Protein AF-A0A3N5IHX7-F1 (afdb_monomer)

Solvent-accessible surface area (backbone atoms only — not comparable to full-atom values): 5547 Å² total; per-residue (Å²): 128,82,85,80,62,60,66,70,60,53,56,51,39,50,57,51,49,53,55,46,27,67,74,70,71,54,90,76,65,42,73,44,73,46,66,46,80,83,86,40,62,84,48,73,40,84,76,48,81,31,85,81,61,86,37,68,90,56,72,24,69,67,48,42,48,57,53,48,50,55,52,49,54,38,47,76,72,70,47,77,86,73,82,78,77,90,128

Foldseek 3Di:
DPPPPDVLLVVLQVVVVVVVCVVVVNPDWDWDWDADCPPGRNDTDTDDTGPDDACVVQVHDVSVVVVVVVSVVCVVVVHDDDDDPDD

Radius of gyration: 14.41 Å; Cα contacts (8 Å, |Δi|>4): 66; chains: 1; bounding box: 33×24×37 Å

Structure (mmCIF, N/CA/C/O backbone):
data_AF-A0A3N5IHX7-F1
#
_entry.id   AF-A0A3N5IHX7-F1
#
loop_
_atom_site.group_PDB
_atom_site.id
_atom_site.type_symbol
_atom_site.label_atom_id
_atom_site.label_alt_id
_atom_site.label_comp_id
_atom_site.label_asym_id
_atom_site.label_entity_id
_atom_site.label_seq_id
_atom_site.pdbx_PDB_ins_code
_atom_site.Cartn_x
_atom_site.Cartn_y
_atom_site.Cartn_z
_atom_site.occupancy
_atom_site.B_iso_or_equiv
_atom_site.auth_seq_id
_atom_site.auth_comp_id
_atom_site.auth_asym_id
_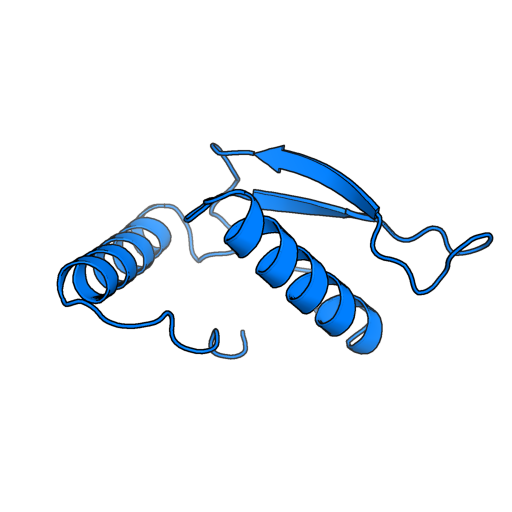atom_site.auth_atom_id
_atom_site.pdbx_PDB_model_num
ATOM 1 N N . MET A 1 1 ? 11.415 5.212 -2.394 1.00 51.56 1 MET A N 1
ATOM 2 C CA . MET A 1 1 ? 10.829 4.339 -3.434 1.00 51.56 1 MET A CA 1
ATOM 3 C C . MET A 1 1 ? 11.469 4.734 -4.743 1.00 51.56 1 MET A C 1
ATOM 5 O O . MET A 1 1 ? 11.943 5.858 -4.830 1.00 51.56 1 MET A O 1
ATOM 9 N N . ASP A 1 2 ? 11.536 3.836 -5.716 1.00 48.62 2 ASP A N 1
ATOM 10 C CA . ASP A 1 2 ? 11.944 4.239 -7.057 1.00 48.62 2 ASP A CA 1
ATOM 11 C C . ASP A 1 2 ? 10.854 5.155 -7.641 1.00 48.62 2 ASP A C 1
ATOM 13 O O . ASP A 1 2 ? 9.729 4.717 -7.895 1.00 48.62 2 ASP A O 1
ATOM 17 N N . HIS A 1 3 ? 11.161 6.447 -7.745 1.00 54.34 3 HIS A N 1
ATOM 18 C CA . HIS A 1 3 ? 10.258 7.454 -8.302 1.00 54.34 3 HIS A CA 1
ATOM 19 C C . HIS A 1 3 ? 10.312 7.477 -9.842 1.00 54.34 3 HIS A C 1
ATOM 21 O O . HIS A 1 3 ? 9.529 8.194 -10.460 1.00 54.34 3 HIS A O 1
ATOM 27 N N . GLU A 1 4 ? 11.177 6.670 -10.469 1.00 65.88 4 GLU A N 1
ATOM 28 C CA . GLU A 1 4 ? 11.392 6.618 -11.923 1.00 65.88 4 GLU A CA 1
ATOM 29 C C . GLU A 1 4 ? 10.569 5.523 -12.623 1.00 65.88 4 GLU A C 1
ATOM 31 O O . GLU A 1 4 ? 10.635 5.356 -13.844 1.00 65.88 4 GLU A O 1
ATOM 36 N N . GLY A 1 5 ? 9.749 4.778 -11.875 1.00 73.31 5 GLY A N 1
ATOM 37 C CA . GLY A 1 5 ? 8.893 3.735 -12.433 1.00 73.31 5 GLY A CA 1
ATOM 38 C C . GLY A 1 5 ? 7.963 4.260 -13.536 1.00 73.31 5 GLY A C 1
ATOM 39 O O . GLY A 1 5 ? 7.360 5.325 -13.410 1.00 73.31 5 GLY A O 1
ATOM 40 N N . ASN A 1 6 ? 7.797 3.486 -14.617 1.00 87.25 6 ASN A N 1
ATOM 41 C CA . ASN A 1 6 ? 6.986 3.884 -15.773 1.00 87.25 6 ASN A CA 1
ATOM 42 C C . ASN A 1 6 ? 5.537 4.255 -15.355 1.00 87.25 6 ASN A C 1
ATOM 44 O O . ASN A 1 6 ? 4.761 3.360 -14.984 1.00 87.25 6 ASN A O 1
ATOM 48 N N . PRO A 1 7 ? 5.113 5.532 -15.482 1.00 89.94 7 PRO A N 1
ATOM 49 C CA . PRO A 1 7 ? 3.813 5.985 -14.978 1.00 89.94 7 PRO A CA 1
ATOM 50 C C . PRO A 1 7 ? 2.621 5.290 -15.640 1.00 89.94 7 PRO A C 1
ATOM 52 O O . PRO A 1 7 ? 1.582 5.068 -15.012 1.00 89.94 7 PRO A O 1
ATOM 55 N N . ARG A 1 8 ? 2.762 4.905 -16.915 1.00 91.56 8 ARG A N 1
ATOM 56 C CA . ARG A 1 8 ? 1.717 4.198 -17.666 1.00 91.56 8 ARG A CA 1
ATOM 57 C C . ARG A 1 8 ? 1.482 2.806 -17.091 1.00 91.56 8 ARG A C 1
ATOM 59 O O . ARG A 1 8 ? 0.329 2.414 -16.912 1.00 91.56 8 ARG A O 1
ATOM 66 N N . LEU A 1 9 ? 2.556 2.074 -16.801 1.00 92.44 9 LEU A N 1
ATOM 67 C CA . LEU A 1 9 ? 2.476 0.739 -16.206 1.00 92.44 9 LEU A CA 1
ATOM 68 C C . LEU A 1 9 ? 1.973 0.818 -14.761 1.00 92.44 9 LEU A C 1
ATOM 70 O O . LEU A 1 9 ? 1.090 0.052 -14.382 1.00 92.44 9 LEU A O 1
ATOM 74 N N . LYS A 1 10 ? 2.407 1.813 -13.981 1.00 92.06 10 LYS A N 1
ATOM 75 C CA . LYS A 1 10 ? 1.877 2.047 -12.627 1.00 92.06 10 LYS A CA 1
ATOM 76 C C . LYS A 1 10 ? 0.353 2.237 -12.636 1.00 92.06 10 LYS A C 1
ATOM 78 O O . LYS A 1 10 ? -0.357 1.523 -11.933 1.00 92.06 10 LYS A O 1
ATOM 83 N N . LYS A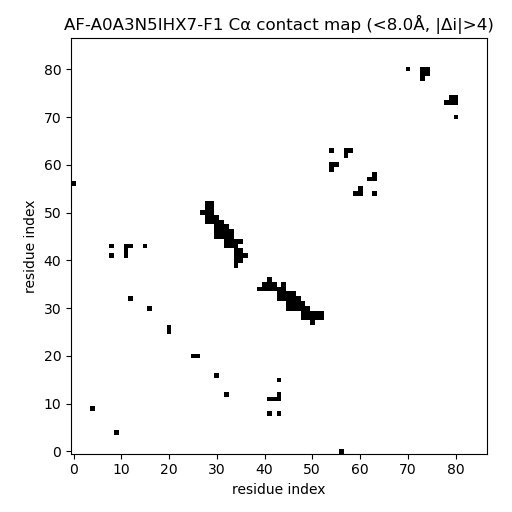 1 11 ? -0.175 3.109 -13.505 1.00 93.44 11 LYS A N 1
ATOM 84 C CA . LYS A 1 11 ? -1.631 3.331 -13.648 1.00 93.44 11 LYS A CA 1
ATOM 85 C C . LYS A 1 11 ? -2.395 2.069 -14.071 1.00 93.44 11 LYS A C 1
ATOM 87 O O . LYS A 1 11 ? -3.534 1.869 -13.655 1.00 93.44 11 LYS A O 1
ATOM 92 N N . LYS A 1 12 ? -1.801 1.207 -14.906 1.00 94.62 12 LYS A N 1
ATOM 93 C 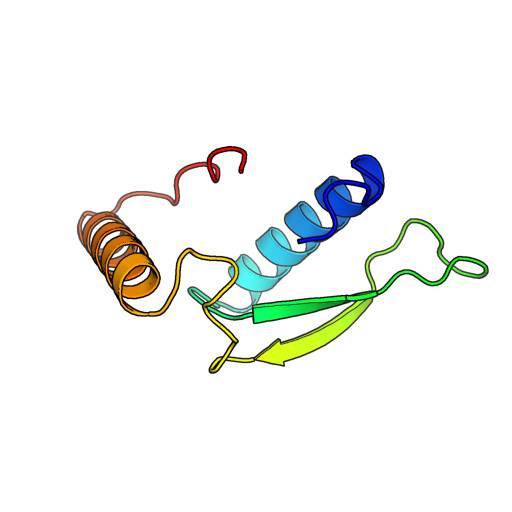CA . LYS A 1 12 ? -2.411 -0.080 -15.287 1.00 94.62 12 LYS A CA 1
ATOM 94 C C . LYS A 1 12 ? -2.440 -1.072 -14.124 1.00 94.62 12 LYS A C 1
ATOM 96 O O . LYS A 1 12 ? -3.469 -1.717 -13.935 1.00 94.62 12 LYS A O 1
ATOM 101 N N . ALA A 1 13 ? -1.362 -1.148 -13.346 1.00 95.44 13 ALA A N 1
ATOM 102 C CA . ALA A 1 13 ? -1.287 -1.996 -12.159 1.00 95.44 13 ALA A CA 1
ATOM 103 C C . ALA A 1 13 ? -2.340 -1.581 -11.124 1.00 95.44 13 ALA A C 1
ATOM 105 O O . ALA A 1 13 ? -3.111 -2.428 -10.691 1.00 95.44 13 ALA A O 1
ATOM 106 N N . ILE A 1 14 ? -2.446 -0.280 -10.821 1.00 95.06 14 ILE A N 1
ATOM 107 C CA . ILE A 1 14 ? -3.433 0.260 -9.870 1.00 95.06 14 ILE A CA 1
ATOM 108 C C . ILE A 1 14 ? -4.854 -0.161 -10.263 1.00 95.06 14 ILE A C 1
ATOM 110 O O . ILE A 1 14 ? -5.530 -0.827 -9.487 1.00 95.06 14 ILE A O 1
ATOM 114 N N . ARG A 1 15 ? -5.271 0.089 -11.513 1.00 96.31 15 ARG A N 1
ATOM 115 C CA . ARG A 1 15 ? -6.618 -0.292 -11.982 1.00 96.31 15 ARG A CA 1
ATOM 116 C C . ARG A 1 15 ? -6.885 -1.797 -11.938 1.00 96.31 15 ARG A C 1
ATOM 118 O O . ARG A 1 15 ? -8.027 -2.223 -11.743 1.00 96.31 15 ARG A O 1
ATOM 125 N N . ALA A 1 16 ? -5.865 -2.616 -12.195 1.00 96.50 16 ALA A N 1
ATOM 126 C CA . ALA A 1 16 ? -5.990 -4.066 -12.104 1.00 96.50 16 ALA A CA 1
ATOM 127 C C . ALA A 1 16 ? -6.154 -4.513 -10.646 1.00 96.50 16 ALA A C 1
ATOM 129 O O . ALA A 1 16 ? -7.044 -5.316 -10.364 1.00 96.50 16 ALA A O 1
ATOM 130 N N . VAL A 1 17 ? -5.353 -3.953 -9.736 1.00 96.50 17 VAL A N 1
ATOM 131 C CA . VAL A 1 17 ? -5.417 -4.213 -8.293 1.00 96.50 17 VAL A CA 1
ATOM 132 C C . VAL A 1 17 ? -6.763 -3.777 -7.721 1.00 96.50 17 VAL A C 1
ATOM 134 O O . VAL A 1 17 ? -7.425 -4.588 -7.089 1.00 96.50 17 VAL A O 1
ATOM 137 N N . GLU A 1 18 ? -7.245 -2.571 -8.021 1.00 94.81 18 GLU A N 1
ATOM 138 C CA . GLU A 1 18 ? -8.558 -2.083 -7.567 1.00 94.81 18 GLU A CA 1
ATOM 139 C C . GLU A 1 18 ? -9.696 -3.023 -7.982 1.00 94.81 18 GLU A C 1
ATOM 141 O O . GLU A 1 18 ? -10.545 -3.410 -7.175 1.00 94.81 18 GLU A O 1
ATOM 146 N N . ARG A 1 19 ? -9.704 -3.445 -9.253 1.00 96.50 19 ARG A N 1
ATOM 147 C CA . ARG A 1 19 ? -10.708 -4.384 -9.771 1.00 96.50 19 ARG A CA 1
ATOM 148 C C . ARG A 1 19 ? -10.609 -5.748 -9.095 1.00 96.50 19 ARG A C 1
ATOM 150 O O . ARG A 1 19 ? -11.642 -6.375 -8.857 1.00 96.50 19 ARG A O 1
ATOM 157 N N . PHE A 1 20 ? -9.392 -6.226 -8.855 1.00 96.19 20 PHE A N 1
ATOM 158 C CA . PHE A 1 20 ? -9.145 -7.490 -8.175 1.00 96.19 20 PHE A CA 1
ATOM 159 C C . PHE A 1 20 ? -9.633 -7.430 -6.725 1.00 96.19 20 PHE A C 1
ATOM 161 O O . PHE A 1 20 ? -10.471 -8.246 -6.352 1.00 96.19 20 PHE A O 1
ATOM 168 N N . CYS A 1 21 ? -9.210 -6.425 -5.957 1.00 95.31 21 CYS A N 1
ATOM 169 C CA . CYS A 1 21 ? -9.590 -6.240 -4.560 1.00 95.31 21 CYS A CA 1
ATOM 170 C C . CYS A 1 21 ? -11.106 -6.118 -4.393 1.00 95.31 21 CYS A C 1
ATOM 172 O O . CYS A 1 21 ? -11.679 -6.826 -3.567 1.00 95.31 21 CYS A O 1
ATOM 174 N N . ARG A 1 22 ? -11.783 -5.330 -5.243 1.00 93.81 22 ARG A N 1
ATOM 175 C CA . ARG A 1 22 ? -13.252 -5.208 -5.214 1.00 93.81 22 ARG A CA 1
ATOM 176 C C . ARG A 1 22 ? -13.961 -6.542 -5.446 1.00 93.81 22 ARG A C 1
ATOM 178 O O . ARG A 1 22 ? -14.962 -6.823 -4.802 1.00 93.81 22 ARG A O 1
ATOM 185 N N . ARG A 1 23 ? -13.458 -7.369 -6.367 1.00 95.38 23 ARG A N 1
ATOM 186 C CA . ARG A 1 23 ? -14.031 -8.697 -6.650 1.00 95.38 23 ARG A CA 1
ATOM 187 C C . ARG A 1 23 ? -13.718 -9.728 -5.570 1.00 95.38 23 ARG A C 1
ATOM 189 O O . ARG A 1 23 ? -14.533 -10.611 -5.339 1.00 95.38 23 ARG A O 1
ATOM 196 N N . ALA A 1 24 ? -12.532 -9.649 -4.977 1.00 94.62 24 ALA A N 1
ATOM 197 C CA . ALA A 1 24 ? -12.062 -10.576 -3.955 1.00 94.62 24 ALA A CA 1
ATOM 198 C C . ALA A 1 24 ? -12.523 -10.190 -2.539 1.00 94.62 24 ALA A C 1
ATOM 200 O O . ALA A 1 24 ? -12.335 -10.970 -1.613 1.00 94.62 24 ALA A O 1
ATOM 201 N N . GLY A 1 25 ? -13.105 -8.999 -2.363 1.00 92.62 25 GLY A N 1
ATOM 202 C CA . GLY A 1 25 ? -13.489 -8.478 -1.053 1.00 92.62 25 GLY A CA 1
ATOM 203 C C . GLY A 1 25 ? -12.289 -8.140 -0.167 1.00 92.62 25 GLY A C 1
ATOM 2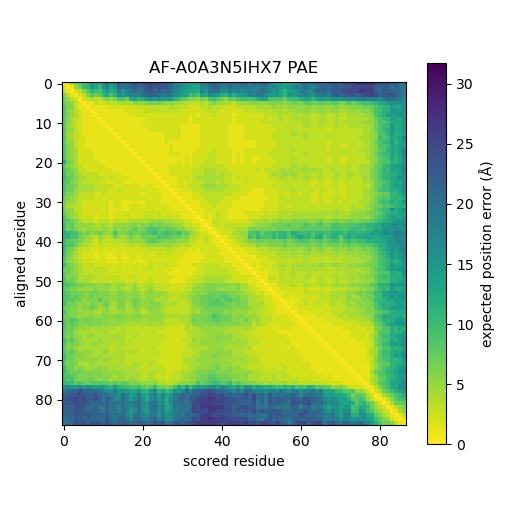04 O O . GLY A 1 25 ? -12.385 -8.281 1.044 1.00 92.62 25 GLY A O 1
ATOM 205 N N . ILE A 1 26 ? -11.161 -7.729 -0.757 1.00 93.81 26 ILE A N 1
ATOM 206 C CA . ILE A 1 26 ? -9.941 -7.353 -0.028 1.00 93.81 26 ILE A CA 1
ATOM 207 C C . ILE A 1 26 ? -9.976 -5.852 0.263 1.00 93.81 26 ILE A C 1
ATOM 209 O O . ILE A 1 26 ? -9.982 -5.049 -0.668 1.00 93.81 26 ILE A O 1
ATOM 213 N N . GLN A 1 27 ? -9.954 -5.477 1.543 1.00 90.50 27 GLN A N 1
ATOM 214 C CA . GLN A 1 27 ? -9.906 -4.075 1.976 1.00 90.50 27 GLN A CA 1
ATOM 215 C C . GLN A 1 27 ? -8.467 -3.571 2.144 1.00 90.50 27 GLN A C 1
ATOM 217 O O . GLN A 1 27 ? -8.171 -2.441 1.766 1.00 90.50 27 GLN A O 1
ATOM 222 N N . VAL A 1 28 ? -7.561 -4.400 2.682 1.00 92.69 28 VAL A N 1
ATOM 223 C CA . VAL A 1 28 ? -6.148 -4.045 2.900 1.00 92.69 28 VAL A CA 1
ATOM 224 C C . VAL A 1 28 ? -5.249 -5.250 2.631 1.00 92.69 28 VAL A C 1
ATOM 226 O O . VAL A 1 28 ? -5.391 -6.289 3.269 1.00 92.69 28 VAL A O 1
ATOM 229 N N . ALA A 1 29 ? -4.306 -5.094 1.704 1.00 94.56 29 ALA A N 1
ATOM 230 C CA . ALA A 1 29 ? -3.205 -6.019 1.451 1.00 94.56 29 ALA A CA 1
ATOM 231 C C . ALA A 1 29 ? -2.092 -5.295 0.675 1.00 94.56 29 ALA A C 1
ATOM 233 O O . ALA A 1 29 ? -2.358 -4.336 -0.051 1.00 94.56 29 ALA A O 1
ATOM 234 N N . GLY A 1 30 ? -0.857 -5.772 0.796 1.00 93.94 30 GLY A N 1
ATOM 235 C CA . GLY A 1 30 ? 0.207 -5.498 -0.163 1.00 93.94 30 GLY A CA 1
ATOM 236 C C . GLY A 1 30 ? 0.097 -6.472 -1.334 1.00 93.94 30 GLY A C 1
ATOM 237 O O . GLY A 1 30 ? -0.136 -7.661 -1.117 1.00 93.94 30 GLY A O 1
ATOM 238 N N . LEU A 1 31 ? 0.237 -5.977 -2.563 1.00 95.31 31 LEU A N 1
ATOM 239 C CA . LEU A 1 31 ? 0.243 -6.808 -3.765 1.00 95.31 31 LEU A CA 1
ATOM 240 C C . LEU A 1 31 ? 1.483 -6.506 -4.594 1.00 95.31 31 LEU A C 1
ATOM 242 O O . LEU A 1 31 ? 1.738 -5.346 -4.925 1.00 95.31 31 LEU A O 1
ATOM 246 N N . ASP A 1 32 ? 2.178 -7.565 -4.991 1.00 94.38 32 ASP A N 1
ATOM 247 C CA . ASP A 1 32 ? 3.349 -7.461 -5.849 1.00 94.38 32 ASP A CA 1
ATOM 248 C C . ASP A 1 32 ? 2.958 -7.744 -7.299 1.00 94.38 32 ASP A C 1
ATOM 250 O O . ASP A 1 32 ? 2.370 -8.781 -7.628 1.00 94.38 32 ASP A O 1
ATOM 254 N N . ILE A 1 33 ? 3.277 -6.784 -8.169 1.00 95.06 33 ILE A N 1
ATOM 255 C CA . ILE A 1 33 ? 2.900 -6.785 -9.581 1.00 95.06 33 ILE A CA 1
ATOM 256 C C . ILE A 1 33 ? 4.154 -6.776 -10.447 1.00 95.06 33 ILE A C 1
ATOM 258 O O . ILE A 1 33 ? 5.023 -5.917 -10.296 1.00 95.06 33 ILE A O 1
ATOM 262 N N . LEU A 1 34 ? 4.208 -7.698 -11.402 1.00 94.00 34 LEU A N 1
ATOM 263 C CA . LEU A 1 34 ? 5.271 -7.807 -12.392 1.00 94.00 34 LEU A CA 1
ATOM 264 C C . LEU A 1 34 ? 4.756 -7.503 -13.801 1.00 94.00 34 LEU A C 1
ATOM 266 O O . LEU A 1 34 ? 3.563 -7.602 -14.089 1.00 94.00 34 LEU A O 1
ATOM 270 N N . TYR A 1 35 ? 5.688 -7.177 -14.692 1.00 93.19 35 TYR A N 1
ATOM 271 C CA . TYR A 1 35 ? 5.445 -7.036 -16.125 1.00 93.19 35 TYR A CA 1
ATOM 272 C C . TYR A 1 35 ? 6.463 -7.872 -16.900 1.00 93.19 35 TYR A C 1
ATOM 274 O O . TYR A 1 35 ? 7.669 -7.739 -16.693 1.00 93.19 35 TYR A O 1
ATOM 282 N N . ASP A 1 36 ? 5.980 -8.714 -17.813 1.00 91.12 36 ASP A N 1
ATOM 283 C CA . ASP A 1 36 ? 6.831 -9.428 -18.769 1.00 91.12 36 ASP A CA 1
ATOM 284 C C . ASP A 1 36 ? 7.085 -8.527 -19.980 1.00 91.12 36 ASP A C 1
ATOM 286 O O . ASP A 1 36 ? 6.195 -8.325 -20.806 1.00 91.12 36 ASP A O 1
ATOM 290 N N . SER A 1 37 ? 8.309 -8.013 -20.110 1.00 87.00 37 SER A N 1
ATOM 291 C CA . SER A 1 37 ? 8.691 -7.074 -21.172 1.00 87.00 37 SER A CA 1
ATOM 292 C C . SER A 1 37 ? 8.652 -7.651 -22.592 1.00 87.00 37 SER A C 1
ATOM 294 O O . SER A 1 37 ? 8.700 -6.880 -23.550 1.00 87.00 37 SER A O 1
ATOM 296 N N . LYS A 1 38 ? 8.564 -8.976 -22.760 1.00 90.38 38 LYS A N 1
ATOM 297 C CA . LYS A 1 38 ? 8.605 -9.645 -24.070 1.00 90.38 38 LYS A CA 1
ATOM 298 C C . LYS A 1 38 ? 7.239 -10.142 -24.508 1.00 90.38 38 LYS A C 1
ATOM 300 O O . LYS A 1 38 ? 6.869 -9.963 -25.664 1.00 90.38 38 LYS A O 1
ATOM 305 N N . ARG A 1 39 ? 6.506 -10.806 -23.613 1.00 86.19 39 ARG A N 1
ATOM 306 C CA . ARG A 1 39 ? 5.280 -11.525 -23.987 1.00 86.19 39 ARG A CA 1
ATOM 307 C C . ARG A 1 39 ? 4.031 -10.680 -23.799 1.00 86.19 39 ARG A C 1
ATOM 309 O O . ARG A 1 39 ? 3.164 -10.680 -24.667 1.00 86.19 39 ARG A O 1
ATOM 316 N N . TYR A 1 40 ? 3.967 -9.935 -22.696 1.00 85.69 40 TYR A N 1
ATOM 317 C CA . TYR A 1 40 ? 2.824 -9.093 -22.347 1.00 85.69 40 TYR A CA 1
ATOM 318 C C . TYR A 1 40 ? 3.292 -7.803 -21.652 1.00 85.69 40 TYR A C 1
ATOM 320 O O . TYR A 1 40 ? 2.964 -7.583 -20.484 1.00 85.69 40 TYR A O 1
ATOM 328 N N . PRO A 1 41 ? 4.014 -6.914 -22.365 1.00 86.06 41 PRO A N 1
ATOM 329 C CA . PRO A 1 41 ? 4.714 -5.761 -21.772 1.00 86.06 41 PRO A CA 1
ATOM 330 C C . PRO A 1 41 ? 3.799 -4.761 -21.061 1.00 86.06 41 PRO A C 1
ATOM 332 O O . PRO A 1 41 ? 4.255 -3.903 -20.314 1.00 86.06 41 PRO A O 1
ATOM 335 N N . ASP A 1 42 ? 2.497 -4.870 -21.298 1.00 89.88 42 ASP A N 1
ATOM 336 C CA . ASP A 1 42 ? 1.465 -3.978 -20.799 1.00 89.88 42 ASP A CA 1
ATOM 337 C C . ASP A 1 42 ? 0.436 -4.669 -19.891 1.00 89.88 42 ASP A C 1
ATOM 339 O O . ASP A 1 42 ? -0.499 -4.004 -19.437 1.00 89.88 42 ASP A O 1
ATOM 343 N N . THR A 1 43 ? 0.577 -5.976 -19.645 1.00 94.06 43 THR A N 1
ATOM 344 C CA . 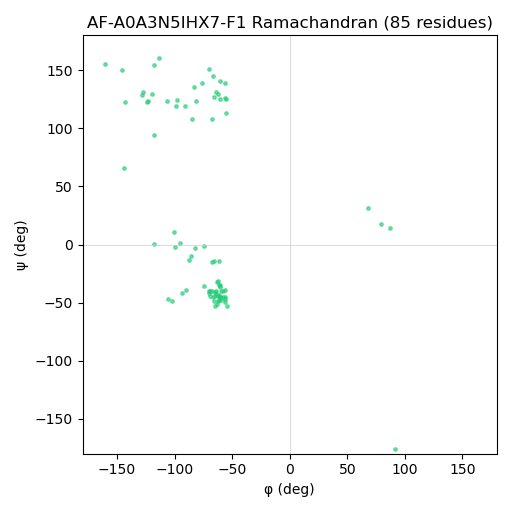THR A 1 43 ? -0.352 -6.743 -18.801 1.00 94.06 43 THR A CA 1
ATOM 345 C C . THR A 1 43 ? 0.232 -6.892 -17.398 1.00 94.06 43 THR A C 1
ATOM 347 O O . THR A 1 43 ? 1.292 -7.501 -17.265 1.00 94.06 43 THR A O 1
ATOM 350 N N . PRO A 1 44 ? -0.442 -6.374 -16.355 1.00 95.75 44 PRO A N 1
ATOM 351 C CA . PRO A 1 44 ? -0.019 -6.588 -14.977 1.00 95.75 44 PRO A CA 1
ATOM 352 C C . PRO A 1 44 ? -0.155 -8.069 -14.602 1.00 95.75 44 PRO A C 1
ATOM 354 O O . PRO A 1 44 ? -1.232 -8.650 -14.758 1.00 95.75 44 PRO A O 1
ATOM 357 N N . LEU A 1 45 ? 0.917 -8.667 -14.091 1.00 95.81 45 LEU A N 1
ATOM 358 C CA . LEU A 1 45 ? 0.943 -10.038 -13.583 1.00 95.81 45 LEU A CA 1
ATOM 359 C C . LEU A 1 45 ? 1.003 -10.005 -12.055 1.00 95.81 45 LEU A C 1
ATOM 361 O O . LEU A 1 45 ? 1.907 -9.399 -11.487 1.00 95.81 45 LEU A O 1
ATOM 365 N N . PHE A 1 46 ? 0.042 -10.649 -11.395 1.00 96.06 46 PHE A N 1
ATOM 366 C CA . PHE A 1 46 ? -0.015 -10.739 -9.935 1.00 96.06 46 PHE A CA 1
ATOM 367 C C . PHE A 1 46 ? 0.913 -11.852 -9.459 1.00 96.06 46 PHE A C 1
ATOM 369 O O . PHE A 1 46 ? 0.758 -12.994 -9.893 1.00 96.06 46 PHE A O 1
ATOM 376 N N . LEU A 1 47 ? 1.859 -11.521 -8.583 1.00 95.88 47 LEU A N 1
ATOM 377 C CA . LEU A 1 47 ? 2.821 -12.484 -8.053 1.00 95.88 47 LEU A CA 1
ATOM 378 C C . LEU A 1 47 ? 2.458 -12.928 -6.635 1.00 95.88 47 LEU A C 1
ATOM 380 O O . LEU A 1 47 ? 2.427 -14.124 -6.360 1.0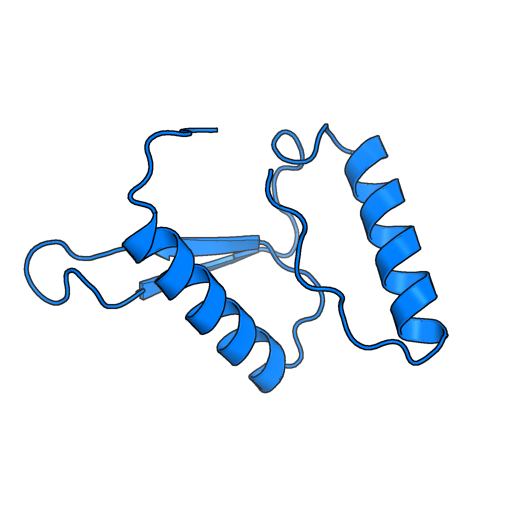0 95.88 47 LEU A O 1
ATOM 384 N N . GLU A 1 48 ? 2.164 -11.972 -5.753 1.00 96.31 48 GLU A N 1
ATOM 385 C CA . GLU A 1 48 ? 1.970 -12.227 -4.325 1.00 96.31 48 GLU A CA 1
ATOM 386 C C . GLU A 1 48 ? 0.901 -11.309 -3.720 1.00 96.31 48 GLU A C 1
ATOM 388 O O . GLU A 1 48 ? 0.699 -10.177 -4.170 1.00 96.31 48 GLU A O 1
ATOM 393 N N . ILE A 1 49 ? 0.223 -11.814 -2.685 1.00 95.38 49 ILE A N 1
ATOM 394 C CA . ILE A 1 49 ? -0.681 -11.055 -1.817 1.00 95.38 49 ILE A CA 1
ATOM 395 C C . ILE A 1 49 ? -0.186 -11.221 -0.381 1.00 95.38 49 ILE A C 1
ATOM 397 O O . ILE A 1 49 ? -0.116 -12.339 0.124 1.00 95.38 49 ILE A O 1
ATOM 401 N N . ASN A 1 50 ? 0.106 -10.105 0.284 1.00 93.81 50 ASN A N 1
ATOM 402 C CA . ASN A 1 50 ? 0.635 -10.061 1.641 1.00 93.81 50 ASN A CA 1
ATOM 403 C C . ASN A 1 50 ? -0.252 -9.231 2.567 1.00 93.81 50 ASN A C 1
ATOM 405 O O . ASN A 1 50 ? -0.447 -8.038 2.351 1.00 93.81 50 ASN A O 1
ATOM 409 N N . TYR A 1 51 ? -0.716 -9.823 3.666 1.00 91.94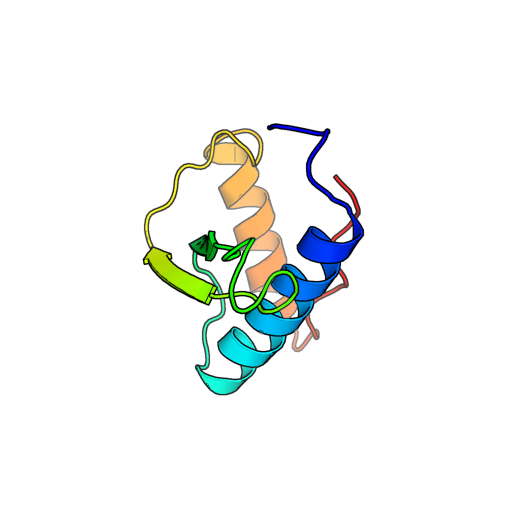 51 TYR A N 1
ATOM 410 C CA . TYR A 1 51 ? -1.428 -9.088 4.724 1.00 91.94 51 TYR A CA 1
ATOM 411 C C . TYR A 1 51 ? -0.481 -8.495 5.774 1.00 91.94 51 TYR A C 1
ATOM 413 O O . TYR A 1 51 ? -0.862 -7.612 6.541 1.00 91.94 51 TYR A O 1
ATOM 421 N N . TYR A 1 52 ? 0.777 -8.935 5.769 1.00 90.50 52 TYR A N 1
ATOM 422 C CA . TYR A 1 52 ? 1.847 -8.368 6.572 1.00 90.50 52 TYR A CA 1
ATOM 423 C C . TYR A 1 52 ? 2.934 -7.818 5.647 1.00 90.50 52 TYR A C 1
ATOM 425 O O . TYR A 1 52 ? 3.808 -8.545 5.189 1.00 90.50 52 TYR A O 1
ATOM 433 N N . PHE A 1 53 ? 2.851 -6.524 5.338 1.00 90.31 53 PHE A N 1
ATOM 434 C CA . PHE A 1 53 ? 3.756 -5.848 4.409 1.00 90.31 53 PHE A CA 1
ATOM 435 C C . PHE A 1 53 ? 4.558 -4.739 5.096 1.00 90.31 53 PHE A C 1
ATOM 437 O O . PHE A 1 53 ? 4.154 -4.159 6.109 1.00 90.31 53 PHE A O 1
ATOM 444 N N . GLY A 1 54 ? 5.731 -4.439 4.535 1.00 88.88 54 GLY A N 1
ATOM 445 C CA . GLY A 1 54 ? 6.623 -3.411 5.060 1.00 88.88 54 GLY A CA 1
ATOM 446 C C . GLY A 1 54 ? 6.001 -2.013 5.002 1.00 88.88 54 GLY A C 1
ATOM 447 O O . GLY A 1 54 ? 5.524 -1.573 3.963 1.00 88.88 54 GLY A O 1
ATOM 448 N N . ARG A 1 55 ? 6.067 -1.269 6.112 1.00 92.56 55 ARG A N 1
ATOM 449 C CA . ARG A 1 55 ? 5.411 0.048 6.259 1.00 92.56 55 ARG A CA 1
ATOM 450 C C . ARG A 1 55 ? 6.338 1.245 6.051 1.00 92.56 55 ARG A C 1
ATOM 452 O O . ARG A 1 55 ? 5.891 2.384 6.103 1.00 92.56 55 ARG A O 1
ATOM 459 N N . ARG A 1 56 ? 7.635 1.020 5.801 1.00 90.31 56 ARG A N 1
ATOM 460 C CA . ARG A 1 56 ? 8.619 2.108 5.610 1.00 90.31 56 ARG A CA 1
ATOM 461 C C . ARG A 1 56 ? 8.210 3.074 4.495 1.00 90.31 56 ARG A C 1
ATOM 463 O O . ARG A 1 56 ? 8.346 4.277 4.661 1.00 90.31 56 ARG A O 1
ATOM 470 N N . GLY A 1 57 ? 7.659 2.546 3.402 1.00 84.38 57 GLY A N 1
ATOM 471 C CA . GLY A 1 57 ? 7.162 3.342 2.280 1.00 84.38 57 GLY A CA 1
ATOM 472 C C . GLY A 1 57 ? 5.932 4.202 2.590 1.00 84.38 57 GLY A C 1
ATOM 473 O O . GLY A 1 57 ? 5.639 5.116 1.835 1.00 84.38 57 GLY A O 1
ATOM 474 N N . LEU A 1 58 ? 5.244 3.932 3.703 1.00 86.62 58 LEU A N 1
ATOM 475 C CA . LEU A 1 58 ? 4.075 4.677 4.174 1.00 86.62 58 LEU A CA 1
ATOM 476 C C . LEU A 1 58 ? 4.425 5.663 5.299 1.00 86.62 58 LEU A C 1
ATOM 478 O O . LEU A 1 58 ? 3.529 6.172 5.957 1.00 86.62 58 LEU A O 1
ATOM 482 N N . GLY A 1 59 ? 5.713 5.909 5.568 1.00 90.25 59 GLY A N 1
ATOM 483 C CA . GLY A 1 59 ? 6.155 6.726 6.706 1.00 90.25 59 GLY A CA 1
ATOM 484 C C . GLY A 1 59 ? 6.330 5.942 8.013 1.00 90.25 59 GLY A C 1
ATOM 485 O O . GLY A 1 59 ? 6.463 6.538 9.077 1.00 90.25 59 GLY A O 1
ATOM 486 N N . GLY A 1 60 ? 6.361 4.606 7.951 1.00 92.81 60 GLY A N 1
ATOM 487 C CA . GLY A 1 60 ? 6.554 3.733 9.110 1.00 92.81 60 GLY A CA 1
ATOM 488 C C . GLY A 1 60 ? 5.247 3.294 9.774 1.00 92.81 60 GLY A C 1
ATOM 489 O O . GLY A 1 60 ? 4.150 3.557 9.287 1.00 92.81 60 GLY A O 1
ATOM 490 N N . SER A 1 61 ? 5.368 2.558 10.882 1.00 93.56 61 SER A N 1
ATOM 491 C CA . SER A 1 61 ? 4.219 1.899 11.516 1.00 93.56 61 SER A CA 1
ATOM 492 C C . SER A 1 61 ? 3.184 2.870 12.073 1.00 93.56 61 SER A C 1
ATOM 494 O O . SER A 1 61 ? 2.001 2.605 11.908 1.00 93.56 61 SER A O 1
ATOM 496 N N . LEU A 1 62 ? 3.611 3.972 12.697 1.00 94.81 62 LEU A N 1
ATOM 497 C CA . LEU A 1 62 ? 2.689 4.950 13.281 1.00 94.81 62 LEU A CA 1
ATOM 498 C C . LEU A 1 62 ? 1.823 5.600 12.196 1.00 94.81 62 LEU A C 1
ATOM 500 O O . LEU A 1 62 ? 0.604 5.521 12.255 1.00 94.81 62 LEU A O 1
ATOM 504 N N . ARG A 1 63 ? 2.458 6.109 11.132 1.00 94.56 63 ARG A N 1
ATOM 505 C CA . ARG A 1 63 ? 1.752 6.713 9.997 1.00 94.56 63 ARG A CA 1
ATOM 506 C C . ARG A 1 63 ? 0.807 5.735 9.300 1.00 94.56 63 ARG A C 1
ATOM 508 O O . ARG A 1 63 ? -0.265 6.131 8.859 1.00 94.56 63 ARG A O 1
ATOM 515 N N . PHE A 1 64 ? 1.188 4.461 9.202 1.00 93.69 64 PHE A N 1
ATOM 516 C CA . PHE A 1 64 ? 0.289 3.426 8.700 1.00 93.69 64 PHE A CA 1
ATOM 517 C C . PHE A 1 64 ? -0.970 3.287 9.565 1.00 93.69 64 PHE A C 1
ATOM 519 O O . PHE A 1 64 ? -2.055 3.195 9.000 1.00 93.69 64 PHE A O 1
ATOM 526 N N . TYR A 1 65 ? -0.845 3.273 10.897 1.00 94.88 65 TYR A N 1
ATOM 527 C CA . TYR A 1 65 ? -2.011 3.167 11.776 1.00 94.88 65 TYR A CA 1
ATOM 528 C C . TYR A 1 65 ? -2.928 4.382 11.650 1.00 94.88 65 TYR A C 1
ATOM 530 O O . TYR A 1 65 ? -4.122 4.181 11.469 1.00 94.88 65 TYR A O 1
ATOM 538 N N . ASP A 1 66 ? -2.382 5.601 11.581 1.00 95.56 66 ASP A N 1
ATOM 539 C CA . ASP A 1 66 ? -3.192 6.804 11.342 1.00 95.56 66 ASP A CA 1
ATOM 540 C C . ASP A 1 66 ? -4.014 6.685 10.047 1.00 95.56 66 ASP A C 1
ATOM 542 O O . ASP A 1 66 ? -5.193 7.031 10.008 1.00 95.56 66 ASP A O 1
ATOM 546 N N . LEU A 1 67 ? -3.386 6.216 8.962 1.00 93.06 67 LEU A N 1
ATOM 547 C CA . LEU A 1 67 ? -4.050 6.031 7.668 1.00 93.06 67 LEU A CA 1
ATOM 548 C C . LEU A 1 67 ? -5.103 4.922 7.725 1.00 93.06 67 LEU A C 1
ATOM 550 O O . LEU A 1 67 ? -6.167 5.053 7.119 1.00 93.06 67 LEU A O 1
ATOM 554 N N . PHE A 1 68 ? -4.795 3.835 8.428 1.00 93.19 68 PHE A N 1
ATOM 555 C CA . PHE A 1 68 ? -5.688 2.698 8.587 1.00 93.19 68 PHE A CA 1
ATOM 556 C C . PHE A 1 68 ? -6.934 3.076 9.389 1.00 93.19 68 PHE A C 1
ATOM 558 O O . PHE A 1 68 ? -8.038 2.800 8.934 1.00 93.19 68 PHE A O 1
ATOM 565 N N . GLU A 1 69 ? -6.769 3.743 10.531 1.00 95.50 69 GLU A N 1
ATOM 566 C CA . GLU A 1 69 ? -7.875 4.203 11.377 1.00 95.50 69 GLU A CA 1
ATOM 567 C C . GLU A 1 69 ? -8.780 5.166 10.609 1.00 95.50 69 GLU A C 1
ATOM 569 O O . GLU A 1 69 ? -9.979 4.931 10.510 1.00 95.50 69 GLU A O 1
ATOM 574 N N . GLN A 1 70 ? -8.205 6.156 9.918 1.00 93.88 70 GLN A N 1
ATOM 575 C CA . GLN A 1 70 ? -8.975 7.064 9.061 1.00 93.88 70 GLN A CA 1
ATOM 576 C C . GLN A 1 70 ? -9.758 6.333 7.960 1.00 93.88 70 GLN A C 1
ATOM 578 O O . GLN A 1 70 ? -10.881 6.716 7.628 1.00 93.88 70 GLN A O 1
ATOM 583 N N . ALA A 1 71 ? -9.168 5.303 7.348 1.00 91.56 71 ALA A N 1
ATOM 584 C CA . ALA A 1 71 ? -9.850 4.507 6.333 1.00 91.56 71 ALA A CA 1
ATOM 585 C C . ALA A 1 71 ? -10.974 3.649 6.935 1.00 91.56 71 ALA A C 1
ATOM 587 O O . ALA A 1 71 ? -12.045 3.554 6.336 1.00 91.56 71 ALA A O 1
ATOM 588 N N . ALA A 1 72 ? -10.750 3.066 8.114 1.00 92.38 72 ALA A N 1
ATOM 589 C CA . ALA A 1 72 ? -11.745 2.287 8.842 1.00 92.38 72 ALA A CA 1
ATOM 590 C C . ALA A 1 72 ? -12.930 3.156 9.284 1.00 92.38 72 ALA A C 1
ATOM 592 O O . ALA A 1 72 ? -14.074 2.767 9.059 1.00 92.38 72 ALA A O 1
ATOM 593 N N . ASP A 1 73 ? -12.673 4.351 9.818 1.00 94.38 73 ASP A N 1
ATOM 594 C CA . ASP A 1 73 ? -13.711 5.302 10.226 1.00 94.38 73 ASP A CA 1
ATOM 595 C C . ASP A 1 73 ? -14.590 5.719 9.043 1.00 94.38 73 ASP A C 1
ATOM 597 O O . ASP A 1 73 ? -15.819 5.701 9.136 1.00 94.38 73 ASP A O 1
ATOM 601 N N . ARG A 1 74 ? -13.981 6.030 7.890 1.00 90.12 74 ARG A N 1
ATOM 602 C CA . ARG A 1 74 ? -14.733 6.341 6.661 1.00 90.12 74 ARG A CA 1
ATOM 603 C C . ARG A 1 74 ? -15.588 5.169 6.200 1.00 90.12 74 ARG A C 1
ATOM 605 O O . ARG A 1 74 ? -16.743 5.369 5.833 1.00 90.12 74 ARG A O 1
ATOM 612 N N . TRP A 1 75 ? -15.033 3.961 6.233 1.00 87.38 75 TRP A N 1
ATOM 613 C CA . TRP A 1 75 ? -15.764 2.757 5.855 1.00 87.38 75 TRP A CA 1
ATOM 614 C C . TRP A 1 75 ? -16.963 2.509 6.784 1.00 87.38 75 TRP A C 1
ATOM 616 O O . TRP A 1 75 ? -18.069 2.264 6.304 1.00 87.38 75 TRP A O 1
ATOM 626 N N . LEU A 1 76 ? -16.780 2.654 8.101 1.00 90.50 76 LEU A N 1
ATOM 627 C CA . LEU A 1 76 ? -17.853 2.532 9.097 1.00 90.50 76 LEU A CA 1
ATOM 628 C C . LEU A 1 76 ? -18.937 3.607 8.936 1.00 90.50 76 LEU A C 1
ATOM 630 O O . LEU A 1 76 ? -20.109 3.333 9.184 1.00 90.50 76 LEU A O 1
ATOM 634 N N . ALA A 1 77 ? -18.569 4.808 8.486 1.00 93.00 77 ALA A N 1
ATOM 635 C CA . ALA A 1 77 ? -19.507 5.887 8.179 1.00 93.00 77 ALA A CA 1
ATOM 636 C C . ALA A 1 77 ? -20.292 5.675 6.865 1.00 93.00 77 ALA A C 1
ATOM 638 O O . ALA A 1 77 ? -21.126 6.510 6.513 1.00 93.00 77 ALA A O 1
ATOM 639 N N . GLY A 1 78 ? -20.039 4.584 6.132 1.00 84.25 78 GLY A N 1
ATOM 640 C CA . GLY A 1 78 ? -20.663 4.302 4.837 1.00 84.25 78 GLY A CA 1
ATOM 641 C C . GLY A 1 78 ? -20.047 5.072 3.665 1.00 84.25 78 GLY A C 1
ATOM 642 O O . GLY A 1 78 ? -20.686 5.200 2.623 1.00 84.25 78 GLY A O 1
ATOM 643 N N . GLY A 1 79 ? -18.834 5.609 3.825 1.00 68.00 79 GLY A N 1
ATOM 644 C CA . GLY A 1 79 ? -18.101 6.280 2.755 1.00 68.00 79 GLY A CA 1
ATOM 645 C C . GLY A 1 79 ? -17.487 5.295 1.756 1.00 68.00 79 GLY A C 1
ATOM 646 O O . GLY A 1 79 ? -16.923 4.270 2.142 1.00 68.00 79 GLY A O 1
ATOM 647 N N . GLU A 1 80 ? -17.554 5.632 0.467 1.00 61.34 80 GLU A N 1
ATOM 648 C CA . GLU A 1 80 ? -16.745 4.985 -0.574 1.00 61.34 80 GLU A CA 1
ATOM 649 C C . GLU A 1 80 ? -15.261 5.390 -0.419 1.00 61.34 80 GLU A C 1
ATOM 651 O O . GLU A 1 80 ? -14.979 6.488 0.078 1.00 61.34 80 GLU A O 1
ATOM 656 N N . PRO A 1 81 ? -14.286 4.552 -0.821 1.00 58.59 81 PRO A N 1
ATOM 657 C CA . PRO A 1 81 ? -12.874 4.913 -0.732 1.00 58.59 81 PRO A CA 1
ATOM 658 C C . PRO A 1 81 ? -12.568 6.134 -1.613 1.00 58.59 81 PRO A C 1
ATOM 660 O O . PRO A 1 81 ? -12.909 6.148 -2.794 1.00 58.59 81 PRO A O 1
ATOM 663 N N . GLU A 1 82 ? -11.905 7.144 -1.049 1.00 59.41 82 GLU A N 1
ATOM 664 C CA . GLU A 1 82 ? -11.406 8.304 -1.797 1.00 59.41 82 GLU A CA 1
ATOM 665 C C . GLU A 1 82 ? -10.294 7.871 -2.775 1.00 59.41 82 GLU A C 1
ATOM 667 O O . GLU A 1 82 ? -9.514 6.962 -2.465 1.00 59.41 82 GLU A O 1
ATOM 672 N N . GLU A 1 83 ? -10.206 8.504 -3.954 1.00 53.34 83 GLU A N 1
ATOM 673 C CA . GLU A 1 83 ? -9.067 8.310 -4.861 1.00 53.34 83 GLU A CA 1
ATOM 674 C C . GLU A 1 83 ? -7.769 8.626 -4.101 1.00 53.34 83 GLU A C 1
ATOM 676 O O . GLU A 1 83 ? -7.635 9.689 -3.495 1.00 53.34 83 GLU A O 1
ATOM 681 N N . MET A 1 84 ? -6.823 7.680 -4.086 1.00 49.00 84 MET A N 1
ATOM 682 C CA . MET A 1 84 ? -5.582 7.834 -3.324 1.00 49.00 84 MET A CA 1
ATOM 683 C C . MET A 1 84 ? -4.849 9.120 -3.745 1.00 49.00 84 MET A C 1
ATOM 685 O O . MET A 1 84 ? -4.555 9.263 -4.936 1.00 49.00 84 MET A O 1
ATOM 689 N N . PRO A 1 85 ? -4.502 10.026 -2.808 1.00 39.97 85 PRO A N 1
ATOM 690 C CA . PRO 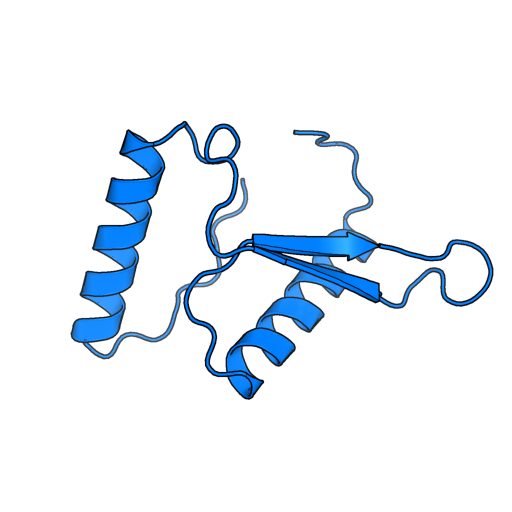A 1 85 ? -3.736 11.218 -3.147 1.00 39.97 85 PRO A CA 1
ATOM 691 C C . PRO A 1 85 ? -2.377 10.821 -3.735 1.00 39.97 85 PRO A C 1
ATOM 693 O O . PRO A 1 85 ? -1.756 9.847 -3.295 1.00 39.97 85 PRO A O 1
ATOM 696 N N . GLU A 1 86 ? -1.925 11.560 -4.752 1.00 40.00 86 GLU A N 1
ATOM 697 C CA . GLU A 1 86 ? -0.613 11.339 -5.363 1.00 40.00 86 GLU A CA 1
ATOM 698 C C . GLU A 1 86 ? 0.498 11.543 -4.310 1.00 40.00 86 GLU A C 1
ATOM 700 O O . GLU A 1 86 ? 0.544 12.570 -3.632 1.00 40.00 86 GLU A O 1
ATOM 705 N N . LEU A 1 87 ? 1.352 10.518 -4.159 1.00 37.94 87 LEU A N 1
ATOM 706 C CA . LEU A 1 87 ? 2.572 10.508 -3.338 1.00 37.94 87 LEU A CA 1
ATOM 707 C C . LEU A 1 87 ? 3.746 11.163 -4.068 1.00 37.94 87 LEU A C 1
ATOM 709 O O . LEU A 1 87 ? 3.948 10.799 -5.253 1.00 37.94 87 LEU A O 1
#

Nearest PDB structures (foldseek):
  4mtn-assembly1_A  TM=3.919E-01  e=6.151E+00  Planctopirus limnophila DSM 3776
  5knb-assembly1_G  TM=2.890E-01  e=3.901E+00  Enterococcus hirae ATCC 9790

Sequence (87 aa):
MDHEGNPRLKKKAIRAVERFCRRAGIQVAGLDILYDSKRYPDTPLFLEINYYFGRRGLGGSLRFYDLFEQAADRWLAGGEPEEMPEL

Mean predicted aligned error: 6.41 Å

pLDDT: mean 86.47, std 14.94, range [37.94, 96.5]

Secondary structure 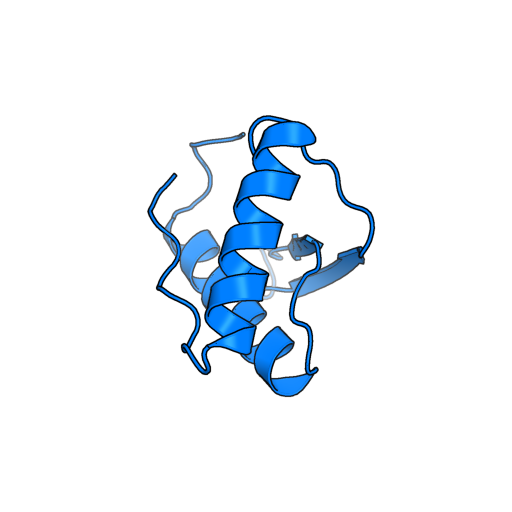(DSSP, 8-state):
--TTS-HHHHHHHHHHHHHHHHHHT-SS-EEEEEEETTTEEEEEEEEEEESS---GGGTSHHHHHHHHHHHHHHHHTTPPPPPPPP-